Protein AF-N9U0L9-F1 (afdb_monomer_lite)

Organism: NCBI:txid1268237

pLDDT: mean 86.77, std 14.31, range [36.88, 98.12]

Structure (mmCIF, N/CA/C/O backbone):
data_AF-N9U0L9-F1
#
_entry.id   AF-N9U0L9-F1
#
loop_
_atom_site.group_PDB
_atom_site.id
_atom_site.type_symbol
_atom_site.label_atom_id
_atom_site.label_alt_id
_atom_site.label_comp_id
_atom_site.label_asym_id
_atom_site.label_entity_id
_atom_site.label_seq_id
_atom_site.pdbx_PDB_ins_code
_atom_site.Cartn_x
_atom_site.Cartn_y
_atom_site.Cartn_z
_atom_site.occupancy
_atom_site.B_iso_or_equiv
_atom_site.auth_seq_id
_atom_site.auth_comp_id
_atom_site.auth_asym_id
_atom_site.auth_atom_id
_atom_site.pdbx_PDB_model_num
ATOM 1 N N . MET A 1 1 ? -5.124 18.834 -31.081 1.00 36.88 1 MET A N 1
ATOM 2 C CA . MET A 1 1 ? -4.244 17.650 -30.999 1.00 36.88 1 MET A CA 1
ATOM 3 C C . MET A 1 1 ? -4.477 17.012 -29.641 1.00 36.88 1 MET A C 1
ATOM 5 O O . MET A 1 1 ? -4.059 17.584 -28.644 1.00 36.88 1 MET A O 1
ATOM 9 N N . SER A 1 2 ? -5.233 15.916 -29.576 1.00 41.94 2 SER A N 1
ATOM 10 C CA . SER A 1 2 ? -5.451 15.196 -28.317 1.00 41.94 2 SER A CA 1
ATOM 11 C C . SER A 1 2 ? -4.167 14.454 -27.959 1.00 41.94 2 SER A C 1
ATOM 13 O O . SER A 1 2 ? -3.810 13.493 -28.636 1.00 41.94 2 SER A O 1
ATOM 15 N N . GLN A 1 3 ? -3.447 14.908 -26.932 1.00 40.12 3 GLN A N 1
ATOM 16 C CA . GLN A 1 3 ? -2.401 14.097 -26.315 1.00 40.12 3 GLN A CA 1
ATOM 17 C C . GLN A 1 3 ? -3.098 12.927 -25.623 1.00 40.12 3 GLN A C 1
ATOM 19 O O . GLN A 1 3 ? -3.667 13.080 -24.544 1.00 40.12 3 GLN A O 1
ATOM 24 N N . ALA A 1 4 ? -3.100 11.764 -26.274 1.00 43.66 4 ALA A N 1
ATOM 25 C CA . ALA A 1 4 ? -3.400 10.510 -25.608 1.00 43.66 4 ALA A CA 1
ATOM 26 C C . ALA A 1 4 ? -2.358 10.352 -24.497 1.00 43.66 4 ALA A C 1
ATOM 28 O O . ALA A 1 4 ? -1.183 10.109 -24.772 1.00 43.66 4 ALA A O 1
ATOM 29 N N . GLN A 1 5 ? -2.769 10.582 -23.250 1.00 48.62 5 GLN A N 1
ATOM 30 C CA . GLN A 1 5 ? -1.936 10.309 -22.089 1.00 48.62 5 GLN A CA 1
ATOM 31 C C . GLN A 1 5 ? -1.608 8.819 -22.143 1.00 48.62 5 GLN A C 1
ATOM 33 O O . GLN A 1 5 ? -2.494 7.985 -21.963 1.00 48.62 5 GLN A O 1
ATOM 38 N N . ALA A 1 6 ? -0.361 8.492 -22.485 1.00 51.44 6 ALA A N 1
ATOM 39 C CA . ALA A 1 6 ? 0.111 7.120 -22.519 1.00 51.44 6 ALA A CA 1
ATOM 40 C C . ALA A 1 6 ? -0.068 6.542 -21.114 1.00 51.44 6 ALA A C 1
ATOM 42 O O . ALA A 1 6 ? 0.660 6.896 -20.187 1.00 51.44 6 ALA A O 1
ATOM 43 N N . GLN A 1 7 ? -1.094 5.710 -20.945 1.00 55.91 7 GLN A N 1
ATOM 44 C CA . GLN A 1 7 ? -1.301 4.993 -19.700 1.00 55.91 7 GLN A CA 1
ATOM 45 C C . GLN A 1 7 ? -0.129 4.018 -19.552 1.00 55.91 7 GLN A C 1
ATOM 47 O O . GLN A 1 7 ? 0.173 3.294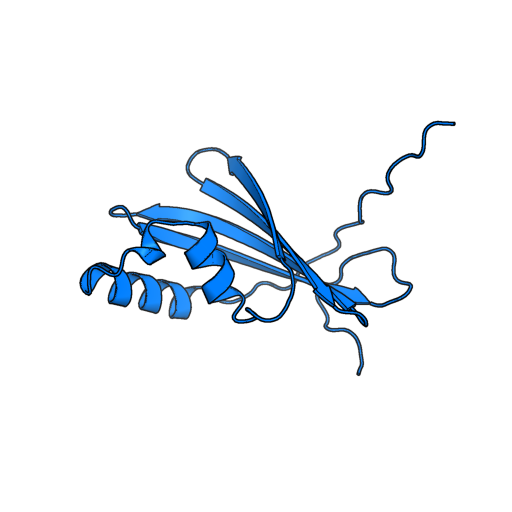 -20.507 1.00 55.91 7 GLN A O 1
ATOM 52 N N . PRO A 1 8 ? 0.579 4.026 -18.413 1.00 59.22 8 PRO A N 1
ATOM 53 C CA . PRO A 1 8 ? 1.687 3.110 -18.207 1.00 59.22 8 PRO A CA 1
ATOM 54 C C . PRO A 1 8 ? 1.189 1.670 -18.351 1.00 59.22 8 PRO A C 1
ATOM 56 O O . PRO A 1 8 ? 0.164 1.296 -17.781 1.00 59.22 8 PRO A O 1
ATOM 59 N N . LEU A 1 9 ? 1.913 0.868 -19.132 1.00 66.31 9 LEU A N 1
ATOM 60 C CA . LEU A 1 9 ? 1.617 -0.552 -19.267 1.00 66.31 9 LEU A CA 1
ATOM 61 C C . LEU A 1 9 ? 2.061 -1.250 -17.978 1.00 66.31 9 LEU A C 1
ATOM 63 O O . LEU A 1 9 ? 3.236 -1.211 -17.611 1.00 66.31 9 LEU A O 1
ATOM 67 N N . ILE A 1 10 ? 1.118 -1.865 -17.271 1.00 63.22 10 ILE A N 1
ATOM 68 C CA . ILE A 1 10 ? 1.405 -2.626 -16.053 1.00 63.22 10 ILE A CA 1
ATOM 69 C C . ILE A 1 10 ? 1.622 -4.082 -16.469 1.00 63.22 10 ILE A C 1
ATOM 71 O O . ILE A 1 10 ? 0.689 -4.753 -16.910 1.00 63.22 10 ILE A O 1
ATOM 75 N N . GLY A 1 11 ? 2.873 -4.545 -16.397 1.00 64.81 11 GLY A N 1
ATOM 76 C CA . GLY A 1 11 ? 3.217 -5.957 -16.547 1.00 64.81 11 GLY A CA 1
ATOM 77 C C . GLY A 1 11 ? 2.874 -6.762 -15.289 1.00 64.81 11 GLY A C 1
ATOM 78 O O . GLY A 1 11 ? 2.135 -6.305 -14.421 1.00 64.81 11 GLY A O 1
ATOM 79 N N . ARG A 1 12 ? 3.432 -7.972 -15.153 1.00 73.56 12 ARG A N 1
ATOM 80 C CA . ARG A 1 12 ? 3.355 -8.697 -13.872 1.00 73.56 12 ARG A CA 1
ATOM 81 C C . ARG A 1 12 ? 4.112 -7.912 -12.802 1.00 73.56 12 ARG A C 1
ATOM 83 O O . ARG A 1 12 ? 5.221 -7.455 -13.062 1.00 73.56 12 ARG A O 1
ATOM 90 N N . LEU A 1 13 ? 3.526 -7.794 -11.621 1.00 85.44 13 LEU A N 1
ATOM 91 C CA . LEU A 1 13 ? 4.149 -7.180 -10.456 1.00 85.44 13 LEU A CA 1
ATOM 92 C C . LEU A 1 13 ? 4.679 -8.269 -9.511 1.00 85.44 13 LEU A C 1
ATOM 94 O O . LEU A 1 13 ? 4.290 -9.436 -9.599 1.00 85.44 13 LEU A O 1
ATOM 98 N N . ALA A 1 14 ? 5.624 -7.908 -8.648 1.00 85.25 14 ALA A N 1
ATOM 99 C CA . ALA A 1 14 ? 6.156 -8.796 -7.627 1.00 85.25 14 ALA A CA 1
ATOM 100 C C . ALA A 1 14 ? 5.231 -8.779 -6.409 1.00 85.25 14 ALA A C 1
ATOM 102 O O . ALA A 1 14 ? 4.969 -7.714 -5.855 1.00 85.25 14 ALA A O 1
ATOM 103 N N . SER A 1 15 ? 4.758 -9.946 -5.971 1.00 90.81 15 SER A N 1
ATOM 104 C CA . SER A 1 15 ? 3.997 -10.051 -4.725 1.00 90.81 15 SER A CA 1
ATOM 105 C C . SER A 1 15 ? 4.903 -9.806 -3.518 1.00 90.81 15 SER A C 1
ATOM 107 O O . SER A 1 15 ? 5.957 -10.432 -3.384 1.00 90.81 15 SER A O 1
ATOM 109 N N . THR A 1 16 ? 4.455 -8.952 -2.605 1.00 89.88 16 THR A N 1
ATOM 110 C CA . THR A 1 16 ? 5.179 -8.602 -1.380 1.00 89.88 16 THR A CA 1
ATOM 111 C C . THR A 1 16 ? 4.481 -9.226 -0.166 1.00 89.88 16 THR A C 1
ATOM 113 O O . THR A 1 16 ? 3.266 -9.078 -0.019 1.00 89.88 16 THR A O 1
ATOM 116 N N . PRO A 1 17 ? 5.201 -9.920 0.735 1.00 92.06 17 PRO A N 1
ATOM 117 C CA . PRO A 1 17 ? 4.607 -10.494 1.941 1.00 92.06 17 PRO A CA 1
ATOM 118 C C . PRO A 1 17 ? 3.978 -9.432 2.857 1.00 92.06 17 PRO A C 1
ATOM 120 O O . PRO A 1 17 ? 4.600 -8.418 3.163 1.00 92.06 17 PRO A O 1
ATOM 123 N N . VAL A 1 18 ? 2.763 -9.696 3.351 1.00 96.19 18 VAL A N 1
ATOM 124 C CA . VAL A 1 18 ? 1.991 -8.737 4.174 1.00 96.19 18 VAL A CA 1
ATOM 125 C C . VAL A 1 18 ? 1.835 -9.153 5.639 1.00 96.19 18 VAL A C 1
ATOM 127 O O . VAL A 1 18 ? 1.496 -8.329 6.483 1.00 96.19 18 VAL A O 1
ATOM 130 N N . GLN A 1 19 ? 2.099 -10.422 5.967 1.00 95.75 19 GLN A N 1
ATOM 131 C CA . GLN A 1 19 ? 1.799 -11.007 7.283 1.00 95.75 19 GLN A CA 1
ATOM 132 C C . GLN A 1 19 ? 2.512 -10.270 8.425 1.00 95.75 19 GLN A C 1
ATOM 134 O O . GLN A 1 19 ? 1.860 -9.777 9.342 1.00 95.75 19 GLN A O 1
ATOM 139 N N . HIS A 1 20 ? 3.832 -10.097 8.320 1.00 94.94 20 HIS A N 1
ATOM 140 C CA . HIS A 1 20 ? 4.617 -9.393 9.338 1.00 94.94 20 HIS A CA 1
ATOM 141 C C . HIS A 1 20 ? 4.191 -7.922 9.509 1.00 94.94 20 HIS A C 1
ATOM 143 O O . HIS A 1 20 ? 4.289 -7.358 10.598 1.00 94.94 20 HIS A O 1
ATOM 149 N N . PHE A 1 21 ? 3.702 -7.278 8.446 1.00 96.50 21 PHE A N 1
ATOM 150 C CA . PHE A 1 21 ? 3.195 -5.910 8.533 1.00 96.50 21 PHE A CA 1
ATOM 151 C C . PHE A 1 21 ? 1.824 -5.847 9.222 1.00 96.50 21 PHE A C 1
ATOM 153 O O . PHE A 1 21 ? 1.607 -4.997 10.083 1.00 96.50 21 PHE A O 1
ATOM 160 N N . ASN A 1 22 ? 0.932 -6.795 8.939 1.00 97.75 22 ASN A N 1
ATOM 161 C CA . ASN A 1 22 ? -0.354 -6.911 9.632 1.00 97.75 22 ASN A CA 1
ATOM 162 C C . ASN A 1 22 ? -0.193 -7.163 11.137 1.00 97.75 22 ASN A C 1
ATOM 164 O O . ASN A 1 22 ? -0.947 -6.618 11.943 1.00 97.75 22 ASN A O 1
ATOM 168 N N . GLU A 1 23 ? 0.830 -7.916 11.547 1.00 97.69 23 GLU A N 1
ATOM 169 C CA . GLU A 1 23 ? 1.166 -8.051 12.968 1.00 97.69 23 GLU A CA 1
ATOM 170 C C . GLU A 1 23 ? 1.582 -6.714 13.601 1.00 97.69 23 GLU A C 1
ATOM 172 O O . GLU A 1 23 ? 1.232 -6.436 14.750 1.00 97.69 23 GLU A O 1
ATOM 177 N N . GLN A 1 24 ? 2.308 -5.861 12.867 1.00 97.00 24 GLN A N 1
ATOM 178 C CA . GLN A 1 24 ? 2.656 -4.514 13.335 1.00 97.00 24 GLN A CA 1
ATOM 179 C C . GLN A 1 24 ? 1.419 -3.627 13.466 1.00 97.00 24 GLN A C 1
ATOM 181 O O . GLN A 1 24 ? 1.285 -2.945 14.482 1.00 97.00 24 GLN A O 1
ATOM 186 N N . ILE A 1 25 ? 0.503 -3.679 12.493 1.00 97.69 25 ILE A N 1
ATOM 187 C CA . ILE A 1 25 ? -0.796 -2.996 12.568 1.00 97.69 25 ILE A CA 1
ATOM 188 C C . ILE A 1 25 ? -1.546 -3.454 13.821 1.00 97.69 25 ILE A C 1
ATOM 190 O O . ILE A 1 25 ? -1.996 -2.621 14.603 1.00 97.69 25 ILE A O 1
ATOM 194 N N . GLN A 1 26 ? -1.628 -4.765 14.067 1.00 97.69 26 GLN A N 1
ATOM 195 C CA . GLN A 1 26 ? -2.335 -5.291 15.234 1.00 97.69 26 GLN A CA 1
ATOM 196 C C . GLN A 1 26 ? -1.710 -4.806 16.549 1.00 97.69 26 GLN A C 1
ATOM 198 O O . GLN A 1 26 ? -2.426 -4.380 17.456 1.00 97.69 26 GLN A O 1
ATOM 203 N N . ARG A 1 27 ? -0.374 -4.832 16.659 1.00 97.75 27 ARG A N 1
ATOM 204 C CA . ARG A 1 27 ? 0.335 -4.303 17.836 1.00 97.75 27 ARG A CA 1
ATOM 205 C C . ARG A 1 27 ? 0.076 -2.807 18.029 1.00 97.75 27 ARG A C 1
ATOM 207 O O . ARG A 1 27 ? -0.164 -2.378 19.154 1.00 97.75 27 ARG A O 1
ATOM 214 N N . ALA A 1 28 ? 0.093 -2.027 16.951 1.00 97.38 28 ALA A N 1
ATOM 215 C CA . ALA A 1 28 ? -0.159 -0.590 16.993 1.00 97.38 28 ALA A CA 1
ATOM 216 C C . ALA A 1 28 ? -1.612 -0.254 17.363 1.00 97.38 28 ALA A C 1
ATOM 218 O O . ALA A 1 28 ? -1.831 0.648 18.171 1.00 97.38 28 ALA A O 1
ATOM 219 N N . GLY A 1 29 ? -2.585 -1.014 16.856 1.00 97.50 29 GLY A N 1
ATOM 220 C CA . GLY A 1 29 ? -3.990 -0.885 17.239 1.00 97.50 29 GLY A CA 1
ATOM 221 C C . GLY A 1 29 ? -4.236 -1.210 18.709 1.00 97.50 29 GLY A C 1
ATOM 222 O O . GLY A 1 29 ? -4.890 -0.437 19.402 1.00 97.50 29 GLY A O 1
ATOM 223 N N . ASN A 1 30 ? -3.618 -2.279 19.227 1.00 96.94 30 ASN A N 1
ATOM 224 C CA . ASN A 1 30 ? -3.660 -2.604 20.660 1.00 96.94 30 ASN A CA 1
ATOM 225 C C . ASN A 1 30 ? -3.021 -1.500 21.525 1.00 96.94 30 ASN A C 1
ATOM 227 O O . ASN A 1 30 ? -3.422 -1.277 22.665 1.00 96.94 30 ASN A O 1
ATOM 231 N N . ALA A 1 31 ? -2.028 -0.796 20.978 1.00 97.75 31 ALA A N 1
ATOM 232 C CA . ALA A 1 31 ? -1.402 0.369 21.593 1.00 97.75 31 ALA A CA 1
ATOM 233 C C . ALA A 1 31 ? -2.153 1.689 21.317 1.00 97.75 31 ALA A C 1
ATOM 235 O O . ALA A 1 31 ? -1.627 2.754 21.635 1.00 97.75 31 ALA A O 1
ATOM 236 N N . HIS A 1 32 ? -3.359 1.638 20.738 1.00 96.44 32 HIS A N 1
ATOM 237 C CA . HIS A 1 32 ? -4.201 2.795 20.404 1.00 96.44 32 HIS A CA 1
ATOM 238 C C . HIS A 1 32 ? -3.517 3.840 19.508 1.00 96.44 32 HIS A C 1
ATOM 240 O O . HIS A 1 32 ? -3.853 5.025 19.539 1.00 96.44 32 HIS A O 1
ATOM 246 N N . GLN A 1 33 ? -2.550 3.424 18.691 1.00 97.56 33 GLN A N 1
ATOM 247 C CA . GLN A 1 33 ? -1.910 4.328 17.744 1.00 97.56 33 GLN A CA 1
ATOM 248 C C . GLN A 1 33 ? -2.864 4.602 16.583 1.00 97.56 33 GLN A C 1
ATOM 250 O O . GLN A 1 33 ? -3.269 3.684 15.882 1.00 97.56 33 GLN A O 1
ATOM 255 N N . SER A 1 34 ? -3.199 5.867 16.339 1.00 96.12 34 SER A N 1
ATOM 256 C CA . SER A 1 34 ? -4.240 6.251 15.375 1.00 96.12 34 SER A CA 1
ATOM 257 C C . SER A 1 34 ? -3.883 6.007 13.907 1.00 96.12 34 SER A C 1
ATOM 259 O O . SER A 1 34 ? -4.784 5.955 13.073 1.00 96.12 34 SER A O 1
ATOM 261 N N . TRP A 1 35 ? -2.601 5.830 13.572 1.00 95.94 35 TRP A N 1
ATOM 262 C CA . TRP A 1 35 ? -2.166 5.663 12.181 1.00 95.94 35 TRP A CA 1
ATOM 263 C C . TRP A 1 35 ? -2.780 4.428 11.513 1.00 95.94 35 TRP A C 1
ATOM 265 O O . TRP A 1 35 ? -3.021 4.452 10.314 1.00 95.94 35 TRP A O 1
ATOM 275 N N . VAL A 1 36 ? -3.107 3.378 12.276 1.00 97.69 36 VAL A N 1
ATOM 276 C CA . VAL A 1 36 ? -3.744 2.158 11.740 1.00 97.69 36 VAL A CA 1
ATOM 277 C C . VAL A 1 36 ? -5.163 2.407 11.218 1.00 97.69 36 VAL A C 1
ATOM 279 O O . VAL A 1 36 ? -5.712 1.587 10.482 1.00 97.69 36 VAL A O 1
ATOM 282 N N . ASN A 1 37 ? -5.763 3.543 11.580 1.00 97.12 37 ASN A N 1
ATOM 283 C CA . ASN A 1 37 ? -7.113 3.918 11.178 1.00 97.12 37 ASN A CA 1
ATOM 284 C C . ASN A 1 37 ? -7.124 4.712 9.862 1.00 97.12 37 ASN A C 1
ATOM 286 O O . ASN A 1 37 ? -8.182 4.791 9.229 1.00 97.12 37 ASN A O 1
ATOM 290 N N . ASP A 1 38 ? -5.976 5.246 9.428 1.00 95.69 38 ASP A N 1
ATOM 291 C CA . ASP A 1 38 ? -5.799 5.986 8.175 1.00 95.69 38 ASP A CA 1
ATOM 292 C C . ASP A 1 38 ? -5.077 5.114 7.136 1.00 95.69 38 ASP A C 1
ATOM 294 O O . ASP A 1 38 ? -3.932 4.699 7.314 1.00 95.69 38 ASP A O 1
ATOM 298 N N . TYR A 1 39 ? -5.744 4.839 6.015 1.00 95.31 39 TYR A N 1
ATOM 299 C CA . TYR A 1 39 ? -5.187 3.981 4.971 1.00 95.31 39 TYR A CA 1
ATOM 300 C C . TYR A 1 39 ? -3.940 4.582 4.312 1.00 95.31 39 TYR A C 1
ATOM 302 O O . TYR A 1 39 ? -3.096 3.832 3.820 1.00 95.31 39 TYR A O 1
ATOM 310 N N . ARG A 1 40 ? -3.813 5.918 4.276 1.00 93.69 40 ARG A N 1
ATOM 311 C CA . ARG A 1 40 ? -2.647 6.586 3.682 1.00 93.69 40 ARG A CA 1
ATOM 312 C C . ARG A 1 40 ? -1.420 6.356 4.550 1.00 93.69 40 ARG A C 1
ATOM 314 O O . ARG A 1 40 ? -0.387 5.944 4.035 1.00 93.69 40 ARG A O 1
ATOM 321 N N . GLU A 1 41 ? -1.558 6.545 5.858 1.00 94.25 41 GLU A N 1
ATOM 322 C CA . GLU A 1 41 ? -0.499 6.269 6.833 1.00 94.25 41 GLU A CA 1
ATOM 323 C C . GLU A 1 41 ? -0.063 4.800 6.800 1.00 94.25 41 GLU A C 1
ATOM 325 O O . GLU A 1 41 ? 1.133 4.501 6.786 1.00 94.25 41 GLU A O 1
ATOM 330 N N . VAL A 1 42 ? -1.026 3.877 6.734 1.00 95.50 42 VAL A N 1
ATOM 331 C CA . VAL A 1 42 ? -0.757 2.436 6.618 1.00 95.50 42 VAL A CA 1
ATOM 332 C C . VAL A 1 42 ? 0.034 2.125 5.344 1.00 95.50 42 VAL A C 1
ATOM 334 O O . VAL A 1 42 ? 1.058 1.445 5.414 1.00 95.50 42 VAL A O 1
ATOM 337 N N . ALA A 1 43 ? -0.383 2.662 4.194 1.00 94.31 43 ALA A N 1
ATOM 338 C CA . ALA A 1 43 ? 0.317 2.471 2.924 1.00 94.31 43 ALA A CA 1
ATOM 339 C C . ALA A 1 43 ? 1.754 3.017 2.957 1.00 94.31 43 ALA A C 1
ATOM 341 O O . ALA A 1 43 ? 2.692 2.325 2.560 1.00 94.31 43 ALA A O 1
ATOM 342 N N . LEU A 1 44 ? 1.942 4.236 3.472 1.00 91.62 44 LEU A N 1
ATOM 343 C CA . LEU A 1 44 ? 3.256 4.880 3.550 1.00 91.62 44 LEU A CA 1
ATOM 344 C C . LEU A 1 44 ? 4.219 4.120 4.471 1.00 91.62 44 LEU A C 1
ATOM 346 O O . LEU A 1 44 ? 5.395 3.958 4.138 1.00 91.62 44 LEU A O 1
ATOM 350 N N . ARG A 1 45 ? 3.725 3.600 5.601 1.00 92.75 45 ARG A N 1
ATOM 351 C CA . ARG A 1 45 ? 4.527 2.782 6.526 1.00 92.75 45 ARG A CA 1
ATOM 352 C C . ARG A 1 45 ? 4.921 1.439 5.930 1.00 92.75 45 ARG A C 1
ATOM 354 O O . ARG A 1 45 ? 6.033 0.990 6.185 1.00 92.75 45 ARG A O 1
ATOM 361 N N . PHE A 1 46 ? 4.050 0.819 5.133 1.00 93.06 46 PHE A N 1
ATOM 362 C CA . PHE A 1 46 ? 4.387 -0.429 4.450 1.00 93.06 46 PHE A CA 1
ATOM 363 C C . PHE A 1 46 ? 5.507 -0.245 3.424 1.00 93.06 46 PHE A C 1
ATOM 365 O O . PHE A 1 46 ? 6.434 -1.046 3.364 1.00 93.06 46 PHE A O 1
ATOM 372 N N . ILE A 1 47 ? 5.420 0.825 2.634 1.00 88.88 47 ILE A N 1
ATOM 373 C CA . ILE A 1 47 ? 6.389 1.139 1.579 1.00 88.88 47 ILE A CA 1
ATOM 374 C C . ILE A 1 47 ? 7.754 1.535 2.169 1.00 88.88 47 ILE A C 1
ATOM 376 O O . ILE A 1 47 ? 8.777 1.391 1.503 1.00 88.88 47 ILE A O 1
ATOM 380 N N . ALA A 1 48 ? 7.779 1.999 3.427 1.00 72.88 48 ALA A N 1
ATOM 381 C CA . ALA A 1 48 ? 8.984 2.309 4.198 1.00 72.88 48 ALA A CA 1
ATOM 382 C C . ALA A 1 48 ? 9.951 3.287 3.498 1.00 72.88 48 ALA A C 1
ATOM 384 O O . ALA A 1 48 ? 11.156 3.255 3.742 1.00 72.88 48 ALA A O 1
ATOM 385 N N . ASN A 1 49 ? 9.428 4.180 2.648 1.00 66.50 49 ASN A N 1
ATOM 386 C CA . ASN A 1 49 ? 10.242 5.126 1.886 1.00 66.50 49 ASN A CA 1
ATOM 387 C C . ASN A 1 49 ? 9.677 6.561 1.952 1.00 66.50 49 ASN A C 1
ATOM 389 O O . ASN A 1 49 ? 9.124 7.068 0.976 1.00 66.50 49 ASN A O 1
ATOM 393 N N . PRO A 1 50 ? 9.772 7.229 3.119 1.00 57.91 50 PRO A N 1
ATOM 394 C CA . PRO A 1 50 ? 9.159 8.540 3.355 1.00 57.91 50 PRO A CA 1
ATOM 395 C C . PRO A 1 50 ? 9.859 9.700 2.626 1.00 57.91 50 PRO A C 1
ATOM 397 O O . PRO A 1 50 ? 9.330 10.806 2.604 1.00 57.91 50 PRO A O 1
ATOM 400 N N . ALA A 1 51 ? 11.050 9.470 2.061 1.00 62.59 51 ALA A N 1
ATOM 401 C CA . ALA A 1 51 ? 11.852 10.498 1.397 1.00 62.59 51 ALA A CA 1
ATOM 402 C C . ALA A 1 51 ? 11.441 10.758 -0.063 1.00 62.59 51 ALA A C 1
ATOM 404 O O . ALA A 1 51 ? 11.850 11.770 -0.631 1.00 62.59 51 ALA A O 1
ATOM 405 N N . LEU A 1 52 ? 10.644 9.872 -0.669 1.00 65.12 52 LEU A N 1
ATOM 406 C CA . LEU A 1 52 ? 10.192 10.031 -2.047 1.00 65.12 52 LEU A CA 1
ATOM 407 C C . LEU A 1 52 ? 8.793 10.658 -2.086 1.00 65.12 52 LEU A C 1
ATOM 409 O O . LEU A 1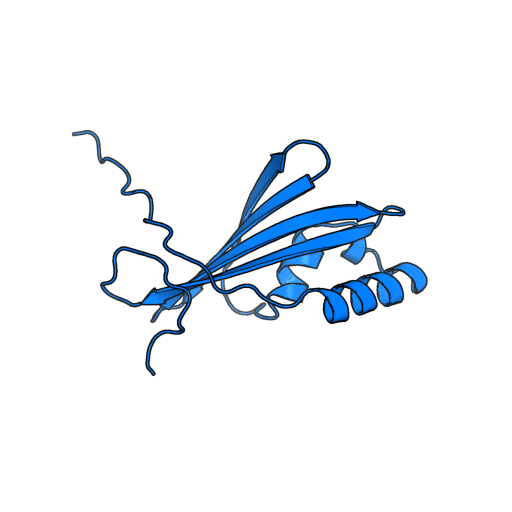 52 ? 7.902 10.210 -1.355 1.00 65.12 52 LEU A O 1
ATOM 413 N N . PRO A 1 53 ? 8.561 11.667 -2.949 1.00 68.19 53 PRO A N 1
ATOM 414 C CA . PRO A 1 53 ? 7.216 12.136 -3.234 1.00 68.19 53 PRO A CA 1
ATOM 415 C C . PRO A 1 53 ? 6.354 10.952 -3.672 1.00 68.19 53 PRO A C 1
ATOM 417 O O . PRO A 1 53 ? 6.707 10.221 -4.597 1.00 68.19 53 PRO A O 1
ATOM 420 N N . SER A 1 54 ? 5.222 10.761 -2.998 1.00 81.00 54 SER A N 1
ATOM 421 C CA . SER A 1 54 ? 4.284 9.694 -3.323 1.00 81.00 54 SER A CA 1
ATOM 422 C C . SER A 1 54 ? 2.983 10.271 -3.865 1.00 81.00 54 SER A C 1
ATOM 424 O O . SER A 1 54 ? 2.423 11.232 -3.331 1.00 81.00 54 SER A O 1
ATOM 426 N N . ARG A 1 55 ? 2.474 9.667 -4.939 1.00 89.00 55 ARG A N 1
ATOM 427 C CA . ARG A 1 55 ? 1.102 9.892 -5.405 1.00 89.00 55 ARG A CA 1
ATOM 428 C C . ARG A 1 55 ? 0.268 8.680 -5.036 1.00 89.00 55 ARG A C 1
ATOM 430 O O . ARG A 1 55 ? 0.492 7.599 -5.572 1.00 89.00 55 ARG A O 1
ATOM 437 N N . ILE A 1 56 ? -0.698 8.881 -4.146 1.00 91.00 56 ILE A N 1
ATOM 438 C CA . ILE A 1 56 ? -1.633 7.841 -3.715 1.00 91.00 56 ILE A CA 1
ATOM 439 C C . ILE A 1 56 ? -2.970 8.065 -4.414 1.00 91.00 56 ILE A C 1
ATOM 441 O O . ILE A 1 56 ? -3.634 9.080 -4.199 1.00 91.00 56 ILE A O 1
ATOM 445 N N . GLN A 1 57 ? -3.381 7.094 -5.220 1.00 94.00 57 GLN A N 1
ATOM 446 C CA . GLN A 1 57 ? -4.741 6.988 -5.738 1.00 94.00 57 GLN A CA 1
ATOM 447 C C . GLN A 1 57 ? -5.460 5.866 -5.001 1.00 94.00 57 GLN A C 1
ATOM 449 O O . GLN A 1 57 ? -4.867 4.828 -4.719 1.00 94.00 57 GLN A O 1
ATOM 454 N N . ALA A 1 58 ? -6.731 6.082 -4.681 1.00 95.12 58 ALA A N 1
ATOM 455 C CA . ALA A 1 58 ? -7.534 5.142 -3.919 1.00 95.12 58 ALA A CA 1
ATOM 456 C C . ALA A 1 58 ? -8.818 4.818 -4.678 1.00 95.12 58 ALA A C 1
ATOM 458 O O . ALA A 1 58 ? -9.482 5.717 -5.199 1.00 95.12 58 ALA A O 1
ATOM 459 N N . ARG A 1 59 ? -9.173 3.535 -4.717 1.00 96.69 59 ARG A N 1
ATOM 460 C CA . ARG A 1 59 ? -10.402 3.040 -5.327 1.00 96.69 59 ARG A CA 1
ATOM 461 C C . ARG A 1 59 ? -11.034 1.991 -4.423 1.00 96.69 59 ARG A C 1
ATOM 463 O O . ARG A 1 59 ? -10.413 0.978 -4.123 1.00 96.69 59 ARG A O 1
ATOM 470 N N . GLN A 1 60 ? -12.281 2.223 -4.030 1.00 96.06 60 GLN A N 1
ATOM 471 C CA . GLN A 1 60 ? -13.084 1.223 -3.333 1.00 96.06 60 GLN A CA 1
ATOM 472 C C . GLN A 1 60 ? -13.597 0.186 -4.343 1.00 96.06 60 GLN A C 1
ATOM 474 O O . GLN A 1 60 ? -14.118 0.559 -5.400 1.00 96.06 60 GLN A O 1
ATOM 479 N N . VAL A 1 61 ? -13.454 -1.098 -4.018 1.00 94.62 61 VAL A N 1
ATOM 480 C CA . VAL A 1 61 ? -14.027 -2.229 -4.759 1.00 94.62 61 VAL A CA 1
ATOM 481 C C . VAL A 1 61 ? -14.618 -3.187 -3.731 1.00 94.62 61 VAL A C 1
ATOM 483 O O . VAL A 1 61 ? -13.894 -3.736 -2.907 1.00 94.62 61 VAL A O 1
ATOM 486 N N . ASP A 1 62 ? -15.942 -3.338 -3.735 1.00 93.38 62 ASP A N 1
ATOM 487 C CA . ASP A 1 62 ? -16.687 -4.057 -2.697 1.00 93.38 62 ASP A CA 1
ATOM 488 C C . ASP A 1 62 ? -16.273 -3.602 -1.279 1.00 93.38 62 ASP A C 1
ATOM 490 O O . ASP A 1 62 ? -16.344 -2.414 -0.948 1.00 93.38 62 ASP A O 1
ATOM 494 N N . ASN A 1 63 ? -15.795 -4.531 -0.448 1.00 91.56 63 ASN A N 1
ATOM 495 C CA . ASN A 1 63 ? -15.357 -4.279 0.928 1.00 91.56 63 ASN A CA 1
ATOM 496 C C . ASN A 1 63 ? -13.850 -3.987 1.043 1.00 91.56 63 ASN A C 1
ATOM 498 O O . ASN A 1 63 ? -13.303 -3.959 2.149 1.00 91.56 63 ASN A O 1
ATOM 502 N N . GLU A 1 64 ? -13.172 -3.783 -0.085 1.00 96.50 64 GLU A N 1
ATOM 503 C CA . GLU A 1 64 ? -11.729 -3.585 -0.165 1.00 96.50 64 GLU A CA 1
ATOM 504 C C . GLU A 1 64 ? -11.383 -2.203 -0.711 1.00 96.50 64 GLU A C 1
ATOM 506 O O . GLU A 1 64 ? -12.090 -1.616 -1.533 1.00 96.50 64 GLU A O 1
ATOM 511 N N . LEU A 1 65 ? -10.251 -1.686 -0.248 1.00 97.50 65 LEU A N 1
ATOM 512 C CA . LEU A 1 65 ? -9.666 -0.449 -0.724 1.00 97.50 65 LEU A CA 1
ATOM 513 C C . LEU A 1 65 ? -8.389 -0.781 -1.489 1.00 97.50 65 LEU A C 1
ATOM 515 O O . LEU A 1 65 ? -7.398 -1.216 -0.904 1.00 97.50 65 LEU A O 1
ATOM 519 N N . ILE A 1 66 ? -8.417 -0.555 -2.798 1.00 97.19 66 ILE A N 1
ATOM 520 C CA . ILE A 1 66 ? -7.255 -0.711 -3.667 1.00 97.19 66 ILE A CA 1
ATOM 521 C C . ILE A 1 66 ? -6.541 0.636 -3.749 1.00 97.19 66 ILE A C 1
ATOM 523 O O . ILE A 1 66 ? -7.130 1.646 -4.146 1.00 97.19 66 ILE A O 1
ATOM 527 N N . LEU A 1 67 ? -5.265 0.650 -3.381 1.00 95.75 67 LEU A N 1
ATOM 528 C CA . LEU A 1 67 ? -4.394 1.811 -3.468 1.00 95.75 67 LEU A CA 1
ATOM 529 C C . LEU A 1 67 ? -3.353 1.595 -4.557 1.00 95.75 67 LEU A C 1
ATOM 531 O O . LEU A 1 67 ? -2.693 0.562 -4.596 1.00 95.75 67 LEU A O 1
ATOM 535 N N . SER A 1 68 ? -3.175 2.597 -5.409 1.00 93.81 68 SER A N 1
ATOM 536 C CA . SER A 1 68 ? -2.019 2.707 -6.296 1.00 93.81 68 SER A CA 1
ATOM 537 C C . SER A 1 68 ? -1.102 3.790 -5.748 1.00 93.81 68 SER A C 1
ATOM 539 O O . SER A 1 68 ? -1.509 4.951 -5.662 1.00 93.81 68 SER A O 1
ATOM 541 N N . VAL A 1 69 ? 0.113 3.414 -5.357 1.00 92.38 69 VAL A N 1
ATOM 542 C CA . VAL A 1 69 ? 1.118 4.333 -4.813 1.00 92.38 69 VAL A CA 1
ATOM 543 C C . VAL A 1 69 ? 2.298 4.393 -5.768 1.00 92.38 69 VAL A C 1
ATOM 545 O O . VAL A 1 69 ? 3.050 3.429 -5.889 1.00 92.38 69 VAL A O 1
ATOM 548 N N . ALA A 1 70 ? 2.442 5.519 -6.459 1.00 90.69 70 ALA A N 1
ATOM 549 C CA . ALA A 1 70 ? 3.592 5.778 -7.317 1.00 90.69 70 ALA A CA 1
ATOM 550 C C . ALA A 1 70 ? 4.646 6.571 -6.539 1.00 90.69 70 ALA A C 1
ATOM 552 O O . ALA A 1 70 ? 4.304 7.592 -5.934 1.00 90.69 70 ALA A O 1
ATOM 553 N N . LEU A 1 71 ? 5.894 6.105 -6.572 1.00 88.44 71 LEU A N 1
ATOM 554 C CA . LEU A 1 71 ? 7.064 6.832 -6.086 1.00 88.44 71 LEU A CA 1
ATOM 555 C C . LEU A 1 71 ? 7.901 7.247 -7.291 1.00 88.44 71 LEU A C 1
ATOM 557 O O . LEU A 1 71 ? 8.289 6.390 -8.089 1.00 88.44 71 LEU A O 1
ATOM 561 N N . ASP A 1 72 ? 8.178 8.541 -7.394 1.00 78.56 72 ASP A N 1
ATOM 562 C CA . ASP A 1 72 ? 9.051 9.068 -8.437 1.00 78.56 72 ASP A CA 1
ATOM 563 C C . ASP A 1 72 ? 10.478 9.141 -7.886 1.00 78.56 72 ASP A C 1
ATOM 565 O O . ASP A 1 72 ? 10.754 9.920 -6.968 1.00 78.56 72 ASP A O 1
ATOM 569 N N . ASP A 1 73 ? 11.382 8.337 -8.438 1.00 78.00 73 ASP A N 1
ATOM 570 C CA . ASP A 1 73 ? 12.820 8.443 -8.203 1.00 78.00 73 ASP A CA 1
ATOM 571 C C . ASP A 1 73 ? 13.523 8.821 -9.524 1.00 78.00 73 ASP A C 1
ATOM 573 O O . ASP A 1 73 ? 13.087 8.390 -10.595 1.00 78.00 73 ASP A O 1
ATOM 577 N N . PRO A 1 74 ? 14.590 9.649 -9.496 1.00 74.12 74 PRO A N 1
ATOM 578 C CA . PRO A 1 74 ? 15.249 10.134 -10.712 1.00 74.12 74 PRO A CA 1
ATOM 579 C C . PRO A 1 74 ? 15.747 9.042 -11.672 1.00 74.12 74 PRO A C 1
ATOM 581 O O . PRO A 1 74 ? 15.942 9.327 -12.855 1.00 74.12 74 PRO A O 1
ATOM 584 N N . HIS A 1 75 ? 15.971 7.820 -11.182 1.00 74.12 75 HIS A N 1
ATOM 585 C CA . HIS A 1 75 ? 16.525 6.706 -11.953 1.00 74.12 75 HIS A CA 1
ATOM 586 C C . HIS A 1 75 ? 15.514 5.581 -12.219 1.00 74.12 75 HIS A C 1
ATOM 588 O O . HIS A 1 75 ? 15.699 4.792 -13.152 1.00 74.12 75 HIS A O 1
ATOM 594 N N . SER A 1 76 ? 14.440 5.495 -11.432 1.00 80.94 76 SER A N 1
ATOM 595 C CA . SER A 1 76 ? 13.387 4.493 -11.621 1.00 80.94 76 SER A CA 1
ATOM 596 C C . SER A 1 76 ? 12.067 4.945 -11.013 1.00 80.94 76 SER A C 1
ATOM 598 O O . SER A 1 76 ? 12.043 5.421 -9.887 1.00 80.94 76 SER A O 1
ATOM 600 N N . ASP A 1 77 ? 10.951 4.704 -11.693 1.00 87.38 77 ASP A N 1
ATOM 601 C CA . ASP A 1 77 ? 9.648 4.853 -11.044 1.00 87.38 77 ASP A CA 1
ATOM 602 C C . ASP A 1 77 ? 9.284 3.549 -10.339 1.00 87.38 77 ASP A C 1
ATOM 604 O O . ASP A 1 77 ? 9.467 2.458 -10.892 1.00 87.38 77 ASP A O 1
ATOM 608 N N . GLN A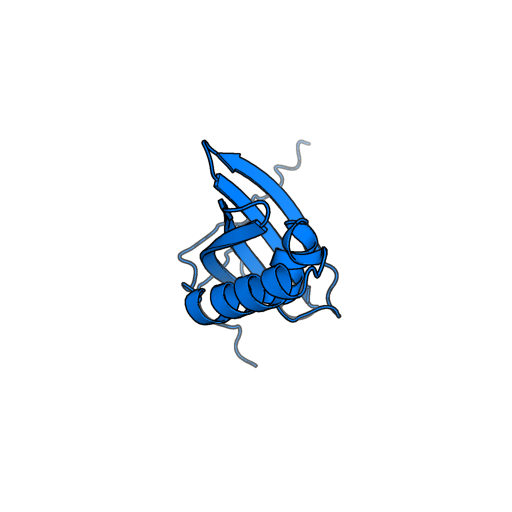 1 78 ? 8.710 3.647 -9.144 1.00 90.56 78 GLN A N 1
ATOM 609 C CA . GLN A 1 78 ? 8.154 2.496 -8.435 1.00 90.56 78 GLN A CA 1
ATOM 610 C C . GLN A 1 78 ? 6.640 2.622 -8.339 1.00 90.56 78 GLN A C 1
ATOM 612 O O . GLN A 1 78 ? 6.102 3.708 -8.122 1.00 90.56 78 GLN A O 1
ATOM 617 N N . LEU A 1 79 ? 5.950 1.496 -8.477 1.00 91.69 79 LEU A N 1
ATOM 618 C CA . LEU A 1 79 ? 4.507 1.406 -8.305 1.00 91.69 79 LEU A CA 1
ATOM 619 C C . LEU A 1 79 ? 4.192 0.304 -7.307 1.00 91.69 79 LEU A C 1
ATOM 621 O O . LEU A 1 79 ? 4.612 -0.835 -7.492 1.00 91.69 79 LEU A O 1
ATOM 625 N N . TYR A 1 80 ? 3.403 0.642 -6.296 1.00 93.50 80 TYR A N 1
ATOM 626 C CA . TYR A 1 80 ? 2.799 -0.316 -5.387 1.00 93.50 80 TYR A CA 1
ATOM 627 C C . TYR A 1 80 ? 1.298 -0.384 -5.634 1.00 93.50 80 TYR A C 1
ATOM 629 O O . TYR A 1 80 ? 0.633 0.653 -5.696 1.00 93.50 80 TYR A O 1
ATOM 637 N N . ILE A 1 81 ? 0.765 -1.598 -5.726 1.00 94.81 81 ILE A N 1
ATOM 638 C CA . ILE A 1 81 ? -0.672 -1.861 -5.697 1.00 94.81 81 ILE A CA 1
ATOM 639 C C . ILE A 1 81 ? -0.976 -2.565 -4.380 1.00 94.81 81 ILE A C 1
ATOM 641 O O . ILE A 1 81 ? -0.533 -3.687 -4.145 1.00 94.81 81 ILE A O 1
ATOM 645 N N . LEU A 1 82 ? -1.694 -1.884 -3.492 1.00 96.38 82 LEU A N 1
ATOM 646 C CA . LEU A 1 82 ? -2.019 -2.384 -2.160 1.00 96.38 82 LEU A CA 1
ATOM 647 C C . LEU A 1 82 ? -3.517 -2.648 -2.082 1.00 96.38 82 LEU A C 1
ATOM 649 O O . LEU A 1 82 ? -4.314 -1.780 -2.421 1.00 96.38 82 LEU A O 1
ATOM 653 N N . THR A 1 83 ? -3.903 -3.822 -1.603 1.00 97.69 83 THR A N 1
ATOM 654 C CA . THR A 1 83 ? -5.303 -4.157 -1.324 1.00 97.69 83 THR A CA 1
ATOM 655 C C . THR A 1 83 ? -5.494 -4.207 0.178 1.00 97.69 83 THR A C 1
ATOM 657 O O . THR A 1 83 ? -4.926 -5.069 0.855 1.00 97.69 83 THR A O 1
ATOM 660 N N . LEU A 1 84 ? -6.277 -3.272 0.704 1.00 98.12 84 LEU A N 1
ATOM 661 C CA . LEU A 1 84 ? -6.560 -3.141 2.124 1.00 98.12 84 LEU A CA 1
ATOM 662 C C . LEU A 1 84 ? -8.013 -3.511 2.406 1.00 98.12 84 LEU A C 1
ATOM 664 O O . LEU A 1 84 ? -8.893 -3.355 1.564 1.00 98.12 84 LEU A O 1
ATOM 668 N N . PHE A 1 85 ? -8.273 -3.962 3.624 1.00 97.44 85 PHE A N 1
ATOM 669 C CA . PHE A 1 85 ? -9.621 -4.205 4.122 1.00 97.44 85 PHE A CA 1
ATOM 670 C C . PHE A 1 85 ? -9.740 -3.703 5.557 1.00 97.44 85 PHE A C 1
ATOM 672 O O . PHE A 1 85 ? -8.745 -3.583 6.278 1.00 97.44 85 PHE A O 1
ATOM 679 N N . ARG A 1 86 ? -10.966 -3.384 5.970 1.00 95.94 86 ARG A N 1
ATOM 680 C CA . ARG A 1 86 ? -11.245 -2.918 7.328 1.00 95.94 86 ARG A CA 1
ATOM 681 C C . ARG A 1 86 ? -11.490 -4.113 8.251 1.00 95.94 86 ARG A C 1
ATOM 683 O O . ARG A 1 86 ? -12.275 -4.998 7.917 1.00 95.94 86 ARG A O 1
ATOM 690 N N . HIS A 1 87 ? -10.845 -4.128 9.415 1.00 95.25 87 HIS A N 1
ATOM 691 C CA . HIS A 1 87 ? -11.044 -5.134 10.459 1.00 95.25 87 HIS A CA 1
ATOM 692 C C . HIS A 1 87 ? -10.842 -4.506 11.842 1.00 95.25 87 HIS A C 1
ATOM 694 O O . HIS A 1 87 ? -9.770 -3.970 12.117 1.00 95.25 87 HIS A O 1
ATOM 700 N N . ASN A 1 88 ? -11.861 -4.579 12.708 1.00 91.75 88 ASN A N 1
ATOM 701 C CA . ASN A 1 88 ? -11.867 -3.970 14.048 1.00 91.75 88 ASN A CA 1
ATOM 702 C C . ASN A 1 88 ? -11.401 -2.505 14.036 1.00 91.75 88 ASN A C 1
ATOM 704 O O . ASN A 1 88 ? -10.473 -2.138 14.749 1.00 91.75 88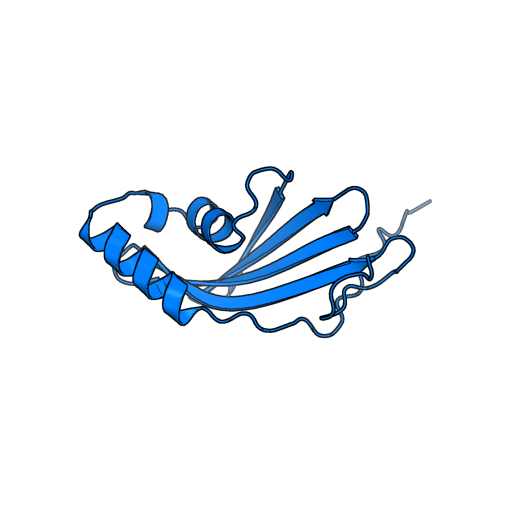 ASN A O 1
ATOM 708 N N . ASP A 1 89 ? -11.996 -1.701 13.152 1.00 90.75 89 ASP A N 1
ATOM 709 C CA . ASP A 1 89 ? -11.661 -0.287 12.929 1.00 90.75 89 ASP A CA 1
ATOM 710 C C . ASP A 1 89 ? -10.225 0.018 12.485 1.00 90.75 89 ASP A C 1
ATOM 712 O O . ASP A 1 89 ? -9.873 1.181 12.316 1.00 90.75 89 ASP A O 1
ATOM 716 N N . MET A 1 90 ? -9.427 -0.998 12.171 1.00 96.94 90 MET A N 1
ATOM 717 C CA . MET A 1 90 ? -8.089 -0.841 11.609 1.00 96.94 90 MET A CA 1
ATOM 718 C C . MET A 1 90 ? -8.086 -1.214 10.130 1.00 96.94 90 MET A C 1
ATOM 720 O O . MET A 1 90 ? -8.842 -2.083 9.683 1.00 96.94 90 MET A O 1
ATOM 724 N N . TRP A 1 91 ? -7.206 -0.588 9.359 1.00 97.94 91 TRP A N 1
ATOM 725 C CA . TRP A 1 91 ? -6.866 -1.075 8.028 1.00 97.94 91 TRP A CA 1
ATOM 726 C C . TRP A 1 91 ? -5.840 -2.197 8.126 1.00 97.94 91 TRP A C 1
ATOM 728 O O . TRP A 1 91 ? -4.786 -2.029 8.728 1.00 97.94 91 TRP A O 1
ATOM 738 N N . GLN A 1 92 ? -6.145 -3.326 7.499 1.00 97.62 92 GLN A N 1
ATOM 739 C CA . GLN A 1 92 ? -5.266 -4.483 7.358 1.00 97.62 92 GLN A CA 1
ATOM 740 C C . GLN A 1 92 ? -4.929 -4.679 5.883 1.00 97.62 92 GLN A C 1
ATOM 742 O O . GLN A 1 92 ? -5.728 -4.330 5.008 1.00 97.62 92 GLN A O 1
ATOM 747 N N . MET A 1 93 ? -3.768 -5.258 5.589 1.00 97.06 93 MET A N 1
ATOM 748 C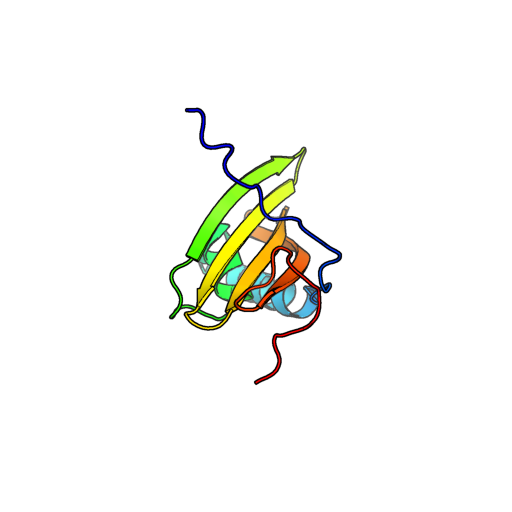 CA . MET A 1 93 ? -3.368 -5.519 4.213 1.00 97.06 93 MET A CA 1
ATOM 749 C C . MET A 1 93 ? -3.709 -6.946 3.798 1.00 97.06 93 MET A C 1
ATOM 751 O O . MET A 1 93 ? -3.282 -7.914 4.425 1.00 97.06 93 MET A O 1
ATOM 755 N N . ARG A 1 94 ? -4.472 -7.093 2.718 1.00 96.69 94 ARG A N 1
ATOM 756 C CA . ARG A 1 94 ? -4.768 -8.399 2.122 1.00 96.69 94 ARG A CA 1
ATOM 757 C C . ARG A 1 94 ? -3.695 -8.809 1.126 1.00 96.69 94 ARG A C 1
ATOM 759 O O . ARG A 1 94 ? -3.238 -9.948 1.147 1.00 96.69 94 ARG A O 1
ATOM 766 N N . HIS A 1 95 ? -3.323 -7.883 0.252 1.00 96.25 95 HIS A N 1
ATOM 767 C CA . HIS A 1 95 ? -2.363 -8.123 -0.812 1.00 96.25 95 HIS A CA 1
ATOM 768 C C . HIS A 1 95 ? -1.517 -6.880 -1.050 1.00 96.25 95 HIS A C 1
ATOM 770 O O . HIS A 1 95 ? -1.981 -5.758 -0.839 1.00 96.25 95 HIS A O 1
ATOM 776 N N . ALA A 1 96 ? -0.285 -7.091 -1.488 1.00 96.25 96 ALA A N 1
ATOM 777 C CA . ALA A 1 96 ? 0.608 -6.030 -1.894 1.00 96.25 96 ALA A CA 1
ATOM 778 C C . ALA A 1 96 ? 1.437 -6.514 -3.076 1.00 96.25 96 ALA A C 1
ATOM 780 O O . ALA A 1 96 ? 2.003 -7.608 -3.043 1.00 96.25 96 ALA A O 1
ATOM 781 N N . GLU A 1 97 ? 1.517 -5.675 -4.093 1.00 95.12 97 GLU A N 1
ATOM 782 C CA . GLU A 1 97 ? 2.328 -5.895 -5.275 1.00 95.12 97 GLU A CA 1
ATOM 783 C C . GLU A 1 97 ? 3.208 -4.680 -5.520 1.00 95.12 97 GLU A C 1
ATOM 785 O O . GLU A 1 97 ? 2.814 -3.550 -5.225 1.00 95.12 97 GLU A O 1
ATOM 790 N N . MET A 1 98 ? 4.392 -4.914 -6.074 1.00 93.06 98 MET A N 1
ATOM 791 C CA . MET A 1 98 ? 5.355 -3.873 -6.398 1.00 93.06 98 MET A CA 1
ATOM 792 C C . MET A 1 98 ? 5.925 -4.080 -7.798 1.00 93.06 98 MET A C 1
ATOM 794 O O . MET A 1 98 ? 6.169 -5.207 -8.227 1.00 93.06 98 MET A O 1
ATOM 798 N N . GLY A 1 99 ? 6.187 -2.987 -8.503 1.00 92.31 99 GLY A N 1
ATOM 799 C CA . GLY A 1 99 ? 6.961 -3.013 -9.733 1.00 92.31 99 GLY A CA 1
ATOM 800 C C . GLY A 1 99 ? 7.855 -1.798 -9.894 1.00 92.31 99 GLY A C 1
ATOM 801 O O . GLY A 1 99 ? 7.664 -0.764 -9.250 1.00 92.31 99 GLY A O 1
ATOM 802 N N . TRP A 1 100 ? 8.804 -1.939 -10.811 1.00 91.94 100 TRP A N 1
ATOM 803 C CA . TRP A 1 100 ? 9.749 -0.905 -11.208 1.00 91.94 100 TRP A CA 1
ATOM 804 C C . TRP A 1 100 ? 9.600 -0.620 -12.692 1.00 91.94 100 TRP A C 1
ATOM 806 O O . TRP A 1 100 ? 9.410 -1.537 -13.495 1.00 91.94 100 TRP A O 1
ATOM 816 N N . ARG A 1 101 ? 9.718 0.650 -13.057 1.00 90.44 101 ARG A N 1
ATOM 817 C CA . ARG A 1 101 ? 9.895 1.086 -14.436 1.00 90.44 101 ARG A CA 1
ATOM 818 C C . ARG A 1 101 ? 11.237 1.792 -14.528 1.00 90.44 101 ARG A C 1
ATOM 820 O O . ARG A 1 101 ? 11.422 2.857 -13.941 1.00 90.44 101 ARG A O 1
ATOM 827 N N . CYS A 1 102 ? 12.169 1.180 -15.247 1.00 88.44 102 CYS A N 1
ATOM 828 C CA . CYS A 1 102 ? 13.503 1.734 -15.418 1.00 88.44 102 CYS A CA 1
ATOM 829 C C . CYS A 1 102 ? 13.481 2.884 -16.414 1.00 88.44 102 CYS A C 1
ATOM 831 O O . CYS A 1 102 ? 12.593 2.983 -17.264 1.00 88.44 102 CYS A O 1
ATOM 833 N N . GLN A 1 103 ? 14.457 3.779 -16.300 1.00 86.25 103 GLN A N 1
ATOM 834 C CA . GLN A 1 103 ? 14.572 4.901 -17.218 1.00 86.25 103 GLN A CA 1
ATOM 835 C C . GLN A 1 103 ? 14.614 4.411 -18.677 1.00 86.25 103 GLN A C 1
ATOM 837 O O . GLN A 1 103 ? 15.450 3.595 -19.050 1.00 86.25 103 GLN A O 1
ATOM 842 N N . GLY A 1 104 ? 13.709 4.933 -19.508 1.00 83.56 104 GLY A N 1
ATOM 843 C CA . GLY A 1 104 ? 13.580 4.550 -20.919 1.00 83.56 104 GLY A CA 1
ATOM 844 C C . GLY A 1 104 ? 12.591 3.411 -21.185 1.00 83.56 104 GLY A C 1
ATOM 845 O O . GLY A 1 104 ? 12.133 3.273 -22.324 1.00 83.56 104 GLY A O 1
ATOM 846 N N . ASP A 1 105 ? 12.179 2.667 -20.157 1.00 84.88 105 ASP A N 1
ATOM 847 C CA . ASP A 1 105 ? 11.168 1.622 -20.293 1.00 84.88 105 ASP A CA 1
ATOM 848 C C . ASP A 1 105 ? 9.749 2.194 -20.302 1.00 84.88 105 ASP A C 1
ATOM 850 O O . ASP A 1 105 ? 9.422 3.209 -19.683 1.00 84.88 105 ASP A O 1
ATOM 854 N N . ARG A 1 106 ? 8.856 1.503 -21.017 1.00 83.81 106 ARG A N 1
ATOM 855 C CA . ARG A 1 106 ? 7.442 1.895 -21.144 1.00 83.81 106 ARG A CA 1
ATOM 856 C C . ARG A 1 106 ? 6.521 1.203 -20.142 1.00 83.81 106 ARG A C 1
ATOM 858 O O . ARG A 1 106 ? 5.373 1.624 -19.999 1.00 83.81 106 ARG A O 1
ATOM 865 N N . ALA A 1 107 ? 6.996 0.149 -19.483 1.00 86.12 107 ALA A N 1
ATOM 866 C CA . ALA A 1 107 ? 6.179 -0.728 -18.656 1.00 86.12 107 ALA A CA 1
ATOM 867 C C . ALA A 1 107 ? 6.803 -0.965 -17.278 1.00 86.12 107 ALA A C 1
ATOM 869 O O . ALA A 1 107 ? 8.025 -0.976 -17.143 1.00 86.12 107 ALA A O 1
ATOM 870 N N . PHE A 1 108 ? 5.951 -1.189 -16.277 1.00 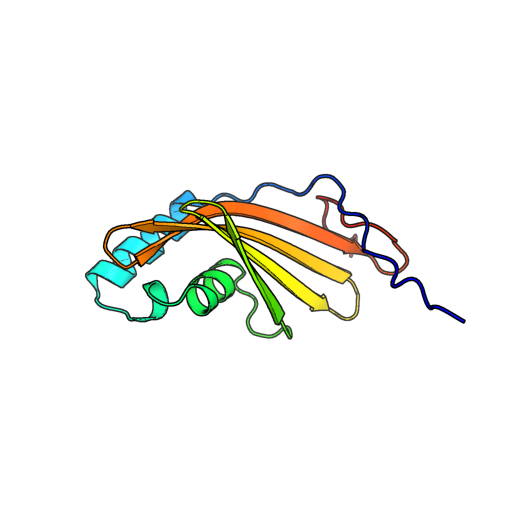89.19 108 PHE A N 1
ATOM 871 C CA . PHE A 1 108 ? 6.387 -1.696 -14.976 1.00 89.19 108 PHE A CA 1
ATOM 872 C C . PHE A 1 108 ? 6.657 -3.200 -15.058 1.00 89.19 108 PHE A C 1
ATOM 874 O O . PHE A 1 108 ? 5.890 -3.943 -15.678 1.00 89.19 108 PHE A O 1
ATOM 881 N N . THR A 1 109 ? 7.726 -3.642 -14.401 1.00 89.31 109 THR A N 1
ATOM 882 C CA . THR A 1 109 ? 8.134 -5.049 -14.314 1.00 89.31 109 THR A CA 1
ATOM 883 C C . THR A 1 109 ? 8.311 -5.467 -12.848 1.00 89.31 109 THR A C 1
ATOM 885 O O . THR A 1 109 ? 8.461 -4.598 -11.983 1.00 89.31 109 THR A O 1
ATOM 888 N N . PRO A 1 110 ? 8.315 -6.775 -12.532 1.00 88.75 110 PRO A N 1
ATOM 889 C CA . PRO A 1 110 ? 8.438 -7.257 -11.159 1.00 88.75 110 PRO A CA 1
ATOM 890 C C . PRO A 1 110 ? 9.900 -7.317 -10.689 1.00 88.75 110 PRO A C 1
ATOM 892 O O . PRO A 1 110 ? 10.180 -7.889 -9.639 1.00 88.75 110 PRO A O 1
ATOM 895 N N . VAL A 1 111 ? 10.847 -6.802 -11.479 1.00 87.94 111 VAL A N 1
ATOM 896 C CA . VAL A 1 111 ? 12.283 -6.886 -11.201 1.00 87.94 111 VAL A CA 1
ATOM 897 C C . VAL A 1 111 ? 12.822 -5.473 -10.971 1.00 87.94 111 VAL A C 1
ATOM 899 O O . VAL A 1 111 ? 12.533 -4.589 -11.780 1.00 87.94 111 VAL A O 1
ATOM 902 N N . PRO A 1 112 ? 13.599 -5.237 -9.897 1.00 87.31 112 PRO A N 1
ATOM 903 C CA . PRO A 1 112 ? 14.271 -3.963 -9.685 1.00 87.31 112 PRO A CA 1
ATOM 904 C C . PRO A 1 112 ? 15.161 -3.577 -10.862 1.00 87.31 112 PRO A C 1
ATOM 906 O O . PRO A 1 112 ? 15.785 -4.435 -11.488 1.00 87.31 112 PRO A O 1
ATOM 909 N N . CYS A 1 113 ? 15.276 -2.276 -11.117 1.00 87.62 113 CYS A N 1
ATOM 910 C CA . CYS A 1 113 ? 16.208 -1.782 -12.119 1.00 87.62 113 CYS A CA 1
ATOM 911 C C . CYS A 1 113 ? 17.650 -2.148 -11.750 1.00 87.62 113 CYS A C 1
ATOM 913 O O . CYS A 1 113 ? 18.016 -2.057 -10.570 1.00 87.62 113 CYS A O 1
ATOM 915 N N . PRO A 1 114 ? 18.470 -2.570 -12.729 1.00 84.25 114 PRO A N 1
ATOM 916 C CA . PRO A 1 114 ? 19.889 -2.783 -12.492 1.00 84.25 114 PRO A CA 1
ATOM 917 C C . PRO A 1 114 ? 20.521 -1.480 -11.989 1.00 84.25 114 PRO A C 1
ATOM 919 O O . PRO A 1 114 ? 20.150 -0.394 -12.437 1.00 84.25 114 PRO A O 1
ATOM 922 N N . ARG A 1 115 ? 21.427 -1.606 -11.017 1.00 71.44 115 ARG A N 1
ATOM 923 C CA . ARG A 1 115 ? 22.204 -0.482 -10.483 1.00 71.44 115 ARG A CA 1
ATOM 924 C C . ARG A 1 115 ? 23.363 -0.126 -11.399 1.00 71.44 115 ARG A C 1
ATOM 926 O O . ARG A 1 115 ? 23.919 -1.068 -12.008 1.00 71.44 115 ARG A O 1
#

Secondary structure (DSSP, 8-state):
------PPEE-PPEE---HHHHHHHHHHHHTT-GGGG-HHHHHHHHHT-TTS-EEEEEEEETTEEEEEEEEE-SSEEEEEEEEEEEETTEEEEEEEEEEEEETT-SEEBSSPPP-

Sequence (115 aa):
MSQAQAQPLIGRLASTPVQHFNEQIQRAGNAHQSWVNDYREVALRFIANPALPSRIQARQVDNELILSVALDDPHSDQLYILTLFRHNDMWQMRHAEMGWRCQGDRAFTPVPCPR

Foldseek 3Di:
DDPPPQDFAEDDFAWDDFVVLQVVLVVCVVVVPCLQLDVVSSVCVVVVCPPFDWDWDWDDDPQWIWIWIWTDDPFKIKIKTWIWGDDPSGIGTPTITMFIAGVPRRHTDHDDDDD

Radius of gyration: 15.4 Å; chains: 1; bounding box: 39×29×53 Å